Protein AF-A0A7V0J129-F1 (afdb_monomer_lite)

Structure (mmCIF, N/CA/C/O backbone):
data_AF-A0A7V0J129-F1
#
_entry.id   AF-A0A7V0J129-F1
#
loop_
_atom_site.group_PDB
_atom_site.id
_atom_site.t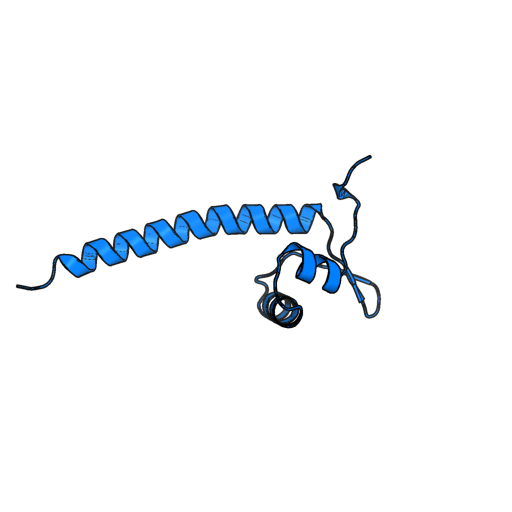ype_symbol
_atom_site.label_atom_id
_atom_site.label_alt_id
_atom_site.label_comp_id
_atom_site.label_asym_id
_atom_site.label_entity_id
_atom_site.label_seq_id
_atom_site.pdbx_PDB_ins_code
_atom_site.Cartn_x
_atom_site.Cartn_y
_atom_site.Cartn_z
_atom_site.occupancy
_atom_site.B_iso_or_equiv
_atom_site.auth_seq_id
_atom_site.auth_comp_id
_atom_site.auth_asym_id
_atom_site.auth_atom_id
_atom_site.pdbx_PDB_model_num
ATOM 1 N N . MET A 1 1 ? -24.068 5.725 -1.339 1.00 47.09 1 MET A N 1
ATOM 2 C CA . MET A 1 1 ? -23.120 5.366 -0.263 1.00 47.09 1 MET A CA 1
ATOM 3 C C . MET A 1 1 ? -21.764 5.183 -0.921 1.00 47.09 1 MET A C 1
ATOM 5 O O . MET A 1 1 ? -21.653 4.339 -1.797 1.00 47.09 1 MET A O 1
ATOM 9 N N . THR A 1 2 ? -20.801 6.061 -0.652 1.00 53.22 2 THR A N 1
ATOM 10 C CA . THR A 1 2 ? -19.530 6.136 -1.390 1.00 53.22 2 THR A CA 1
ATOM 11 C C . THR A 1 2 ? -18.503 5.185 -0.784 1.00 53.22 2 THR A C 1
ATOM 13 O O . THR A 1 2 ? -17.979 5.445 0.295 1.00 53.22 2 THR A O 1
ATOM 16 N N . ASP A 1 3 ? -18.192 4.097 -1.489 1.00 61.09 3 ASP A N 1
ATOM 17 C CA . ASP A 1 3 ? -17.202 3.088 -1.069 1.00 61.09 3 ASP A CA 1
ATOM 18 C C . ASP A 1 3 ? -15.792 3.687 -0.842 1.00 61.09 3 ASP A C 1
ATOM 20 O O . ASP A 1 3 ? -14.975 3.157 -0.094 1.00 61.09 3 ASP A O 1
ATOM 24 N N . SER A 1 4 ? -15.538 4.883 -1.386 1.00 67.81 4 SER A N 1
ATOM 25 C CA . SER A 1 4 ? -14.306 5.667 -1.231 1.00 67.81 4 SER A CA 1
ATOM 26 C C . SER A 1 4 ? -13.932 6.040 0.212 1.00 67.81 4 SER A C 1
ATOM 28 O O . SER A 1 4 ? -12.766 6.351 0.460 1.00 67.81 4 SER A O 1
ATOM 30 N N . GLU A 1 5 ? -14.879 6.025 1.157 1.00 77.56 5 GLU A N 1
ATOM 31 C CA . GLU A 1 5 ? -14.611 6.312 2.577 1.00 77.56 5 GLU A CA 1
ATOM 32 C C . GLU A 1 5 ? -14.206 5.067 3.380 1.00 77.56 5 GLU A C 1
ATOM 34 O O . GLU A 1 5 ? -13.781 5.181 4.534 1.00 77.56 5 GLU A O 1
ATOM 39 N N . ARG A 1 6 ? -14.295 3.871 2.784 1.00 86.19 6 ARG A N 1
ATOM 40 C CA . ARG A 1 6 ? -13.944 2.629 3.467 1.00 86.19 6 ARG A CA 1
ATOM 41 C C . ARG A 1 6 ? -12.445 2.587 3.770 1.00 86.19 6 ARG A C 1
ATOM 43 O O . ARG A 1 6 ? -11.593 2.790 2.899 1.00 86.19 6 ARG A O 1
ATOM 50 N N . LEU A 1 7 ? -12.131 2.299 5.033 1.00 91.06 7 LEU A N 1
ATOM 51 C CA . LEU A 1 7 ? -10.770 2.107 5.522 1.00 91.06 7 LEU A CA 1
ATOM 52 C C . LEU A 1 7 ? -10.481 0.619 5.681 1.00 91.06 7 LEU A C 1
ATOM 54 O O . LEU A 1 7 ? -11.053 -0.025 6.555 1.00 91.06 7 LEU A O 1
ATOM 58 N N . LEU A 1 8 ? -9.554 0.112 4.879 1.00 92.31 8 LEU A N 1
ATOM 59 C CA . 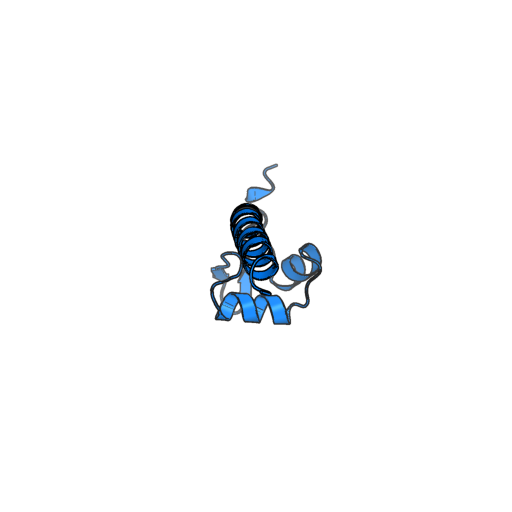LEU A 1 8 ? -9.060 -1.254 4.948 1.00 92.31 8 LEU A CA 1
ATOM 60 C C . LEU A 1 8 ? -7.921 -1.378 5.962 1.00 92.31 8 LEU A C 1
ATOM 62 O O . LEU A 1 8 ? -7.039 -0.513 6.055 1.00 92.31 8 LEU A O 1
ATOM 66 N N . THR A 1 9 ? -7.897 -2.484 6.695 1.00 94.06 9 THR A N 1
ATOM 67 C CA . THR A 1 9 ? -6.716 -2.936 7.436 1.00 94.06 9 THR A CA 1
ATOM 68 C C . THR A 1 9 ? -5.683 -3.567 6.498 1.00 94.06 9 THR A C 1
ATOM 70 O O . THR A 1 9 ? -5.937 -3.818 5.319 1.00 94.06 9 THR A O 1
ATOM 73 N N . ALA A 1 10 ? -4.481 -3.831 7.018 1.00 91.75 10 ALA A N 1
ATOM 74 C CA . ALA A 1 10 ? -3.479 -4.589 6.272 1.00 91.75 10 ALA A CA 1
ATOM 75 C C . ALA A 1 10 ? -3.946 -6.025 5.975 1.00 91.75 10 ALA A C 1
ATOM 77 O O . ALA A 1 10 ? -3.607 -6.555 4.923 1.00 91.75 10 ALA A O 1
ATOM 78 N N . GLU A 1 11 ? -4.728 -6.632 6.871 1.00 92.50 11 GLU A N 1
ATOM 79 C CA . GLU A 1 11 ? -5.277 -7.981 6.697 1.00 92.50 11 GLU A CA 1
ATOM 80 C C . GLU A 1 11 ? -6.371 -8.011 5.630 1.00 92.50 11 GLU A C 1
ATOM 82 O O . GLU A 1 11 ? -6.332 -8.857 4.742 1.00 92.50 11 GLU A O 1
ATOM 87 N N . GLU A 1 12 ? -7.302 -7.054 5.660 1.00 93.50 12 GLU A N 1
ATOM 88 C CA . GLU A 1 12 ? -8.358 -6.947 4.647 1.00 93.50 12 GLU A CA 1
ATOM 89 C C . GLU A 1 12 ? -7.774 -6.675 3.262 1.00 93.50 12 GLU A C 1
ATOM 91 O O . GLU A 1 12 ? -8.199 -7.273 2.279 1.00 93.50 12 GLU A O 1
ATOM 96 N N . LEU A 1 13 ? -6.765 -5.807 3.178 1.00 92.50 13 LEU A N 1
ATOM 97 C CA . LEU A 1 13 ? -6.086 -5.526 1.920 1.00 92.50 13 LEU A CA 1
ATOM 98 C C . LEU A 1 13 ? -5.292 -6.738 1.407 1.00 92.50 13 LEU A C 1
ATOM 100 O O . LEU A 1 13 ? -5.254 -6.975 0.203 1.00 92.50 13 LEU A O 1
ATOM 104 N N . ALA A 1 14 ? -4.667 -7.502 2.305 1.00 93.00 14 ALA A N 1
ATOM 105 C CA . ALA A 1 14 ? -3.965 -8.736 1.961 1.00 93.00 14 ALA A CA 1
ATOM 106 C C . ALA A 1 14 ? -4.929 -9.780 1.390 1.00 93.00 14 ALA A C 1
ATOM 108 O O . ALA A 1 14 ? -4.653 -10.351 0.338 1.00 93.00 14 ALA A O 1
ATOM 109 N N . ALA A 1 15 ? -6.078 -9.963 2.044 1.00 93.56 15 ALA A N 1
ATOM 110 C CA . ALA A 1 15 ? -7.138 -10.845 1.573 1.00 93.56 15 ALA A CA 1
ATOM 111 C C . ALA A 1 15 ? -7.724 -10.370 0.234 1.00 93.56 15 ALA A C 1
ATOM 113 O O . ALA A 1 15 ? -7.926 -11.175 -0.666 1.00 93.56 15 ALA A O 1
ATOM 114 N N . PHE A 1 16 ? -7.949 -9.063 0.075 1.00 91.69 16 PHE A N 1
ATOM 115 C CA . PHE A 1 16 ? -8.487 -8.493 -1.159 1.00 91.69 16 PHE A CA 1
ATOM 116 C C . PHE A 1 16 ? -7.553 -8.683 -2.362 1.00 91.69 16 PHE A C 1
ATOM 118 O O . PHE A 1 16 ? -8.009 -8.995 -3.457 1.00 91.69 16 PHE A O 1
ATOM 125 N N . LEU A 1 17 ? -6.248 -8.493 -2.164 1.00 89.19 17 LEU A N 1
ATOM 126 C CA . LEU A 1 17 ? -5.241 -8.663 -3.214 1.00 89.19 17 LEU A CA 1
ATOM 127 C C . LEU A 1 17 ? -4.799 -10.123 -3.400 1.00 89.19 17 LEU A C 1
ATOM 129 O O . LEU A 1 17 ? -3.969 -10.378 -4.269 1.00 89.19 17 LEU A O 1
ATOM 133 N N . ASP A 1 18 ? -5.311 -11.043 -2.578 1.00 92.38 18 ASP A N 1
ATOM 134 C CA . ASP A 1 18 ? -4.888 -12.444 -2.497 1.00 92.38 18 ASP A CA 1
ATOM 135 C C . ASP A 1 18 ? -3.360 -12.600 -2.354 1.00 92.38 18 ASP A C 1
ATOM 137 O O . ASP A 1 18 ? -2.6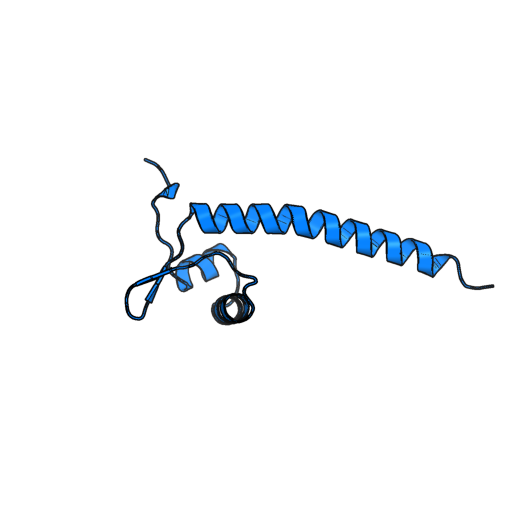93 -13.378 -3.036 1.00 92.38 18 ASP A O 1
ATOM 141 N N . VAL A 1 19 ? -2.766 -11.794 -1.465 1.00 90.56 19 VAL A N 1
ATOM 142 C CA . VAL A 1 19 ? -1.329 -11.836 -1.165 1.00 90.56 19 VAL A CA 1
ATOM 143 C C . VAL A 1 19 ? -1.079 -12.039 0.324 1.00 90.56 19 VAL A C 1
ATOM 145 O O . VAL A 1 19 ? -1.816 -11.518 1.160 1.00 90.56 19 VAL A O 1
ATOM 148 N N . PRO A 1 20 ? 0.018 -12.711 0.713 1.00 92.06 20 PRO A N 1
ATOM 149 C CA . PRO A 1 20 ? 0.400 -12.792 2.115 1.00 92.06 20 PRO A CA 1
ATOM 150 C C . PRO A 1 20 ? 0.615 -11.401 2.727 1.00 92.06 20 PRO A C 1
ATOM 152 O O . PRO A 1 20 ? 1.294 -10.552 2.146 1.00 92.06 20 PRO A O 1
ATOM 155 N N . ILE A 1 21 ? 0.151 -11.187 3.962 1.00 92.69 21 ILE A N 1
ATOM 156 C CA . ILE A 1 21 ? 0.319 -9.905 4.674 1.00 92.69 21 ILE A CA 1
ATOM 157 C C . ILE A 1 21 ? 1.793 -9.472 4.800 1.00 92.69 21 ILE A C 1
ATOM 159 O O . ILE A 1 21 ? 2.117 -8.285 4.767 1.00 92.69 21 ILE A O 1
ATOM 163 N N . LYS A 1 22 ? 2.718 -10.439 4.869 1.00 91.62 22 LYS A N 1
ATOM 164 C CA . LYS A 1 22 ? 4.169 -10.190 4.859 1.00 91.62 22 LYS A CA 1
ATOM 165 C C . LYS A 1 22 ? 4.620 -9.450 3.597 1.00 91.62 22 LYS A C 1
ATOM 167 O O . LYS A 1 22 ? 5.466 -8.563 3.686 1.00 91.62 22 LYS A O 1
ATOM 172 N N . THR A 1 23 ? 4.032 -9.771 2.447 1.00 89.19 23 THR A N 1
ATOM 173 C CA . THR A 1 23 ? 4.301 -9.101 1.169 1.00 89.19 23 THR A CA 1
ATOM 174 C C . THR A 1 23 ? 3.870 -7.640 1.226 1.00 89.19 23 THR A C 1
ATOM 176 O O . THR A 1 23 ? 4.612 -6.759 0.802 1.00 89.19 23 THR A O 1
ATOM 179 N N . LEU A 1 24 ? 2.724 -7.360 1.848 1.00 89.75 24 LEU A N 1
ATOM 180 C CA . LEU A 1 24 ? 2.243 -5.998 2.079 1.00 89.75 24 LEU A CA 1
ATOM 181 C C . LEU A 1 24 ? 3.192 -5.180 2.961 1.00 89.75 24 LEU A C 1
ATOM 183 O O . LEU A 1 24 ? 3.504 -4.033 2.634 1.00 89.75 24 LEU A O 1
ATOM 187 N N . TYR A 1 25 ? 3.711 -5.767 4.043 1.00 88.62 25 TYR A N 1
ATOM 188 C CA . TYR A 1 25 ? 4.732 -5.107 4.863 1.00 88.62 25 TYR A CA 1
ATOM 189 C C . TYR A 1 25 ? 6.025 -4.849 4.083 1.00 88.62 25 TYR A C 1
ATOM 191 O O . TYR A 1 25 ? 6.603 -3.768 4.205 1.00 88.62 25 TYR A O 1
ATOM 199 N N . MET A 1 26 ? 6.453 -5.798 3.244 1.00 89.19 26 MET A N 1
ATOM 200 C CA . MET A 1 26 ? 7.623 -5.625 2.383 1.00 89.19 26 MET A CA 1
ATOM 201 C C . MET A 1 26 ? 7.419 -4.487 1.373 1.00 89.19 26 MET A C 1
ATOM 203 O O . MET A 1 26 ? 8.288 -3.627 1.237 1.00 89.19 26 MET A O 1
ATOM 207 N N . TRP A 1 27 ? 6.265 -4.428 0.706 1.00 90.31 27 TRP A N 1
ATOM 208 C CA . TRP A 1 27 ? 5.933 -3.341 -0.217 1.00 90.31 27 TRP A CA 1
ATOM 209 C C . TRP A 1 27 ? 5.890 -1.988 0.478 1.00 90.31 27 TRP A C 1
ATOM 211 O O . TRP A 1 27 ? 6.369 -1.003 -0.078 1.00 90.31 27 TRP A O 1
ATOM 221 N N . ARG A 1 28 ? 5.367 -1.934 1.708 1.00 86.62 28 ARG A N 1
ATOM 222 C CA . ARG A 1 28 ? 5.374 -0.712 2.516 1.00 86.62 28 ARG A CA 1
ATOM 223 C C . ARG A 1 28 ? 6.797 -0.265 2.845 1.00 86.62 28 ARG A C 1
ATOM 225 O O . ARG A 1 28 ? 7.081 0.922 2.754 1.00 86.62 28 ARG A O 1
ATOM 232 N N . T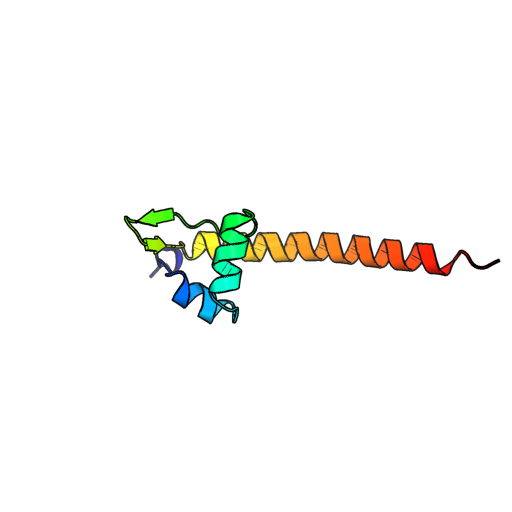YR A 1 29 ? 7.681 -1.197 3.197 1.00 86.19 29 TYR A N 1
ATOM 233 C CA . TYR A 1 29 ? 9.091 -0.897 3.459 1.00 86.19 29 TYR A CA 1
ATOM 234 C C . TYR A 1 29 ? 9.820 -0.389 2.206 1.00 86.19 29 TYR A C 1
ATOM 236 O O . TYR A 1 29 ? 10.607 0.547 2.292 1.00 86.19 29 TYR A O 1
ATOM 244 N N . ARG A 1 30 ? 9.518 -0.960 1.034 1.00 87.69 30 ARG A N 1
ATOM 245 C CA . ARG A 1 30 ? 10.105 -0.561 -0.257 1.00 87.69 30 ARG A CA 1
ATOM 246 C C . ARG A 1 30 ? 9.465 0.680 -0.889 1.00 87.69 30 ARG A C 1
ATOM 248 O O . ARG A 1 30 ? 9.963 1.164 -1.896 1.00 87.69 30 ARG A O 1
ATOM 255 N N . GLY A 1 31 ? 8.358 1.180 -0.338 1.00 86.31 31 GLY A N 1
ATOM 256 C CA . GLY A 1 31 ? 7.589 2.276 -0.939 1.00 86.31 31 GLY A CA 1
ATOM 257 C C . GLY A 1 31 ? 6.848 1.889 -2.225 1.00 86.31 31 GLY A C 1
ATOM 258 O O . GLY A 1 31 ? 6.430 2.756 -2.983 1.00 86.31 31 GLY A O 1
ATOM 259 N N . GLU A 1 32 ? 6.672 0.593 -2.482 1.00 86.38 32 GLU A N 1
ATOM 260 C CA . GLU A 1 32 ? 6.064 0.068 -3.709 1.00 86.38 32 GLU A CA 1
ATOM 261 C C . GLU A 1 32 ? 4.566 -0.246 -3.556 1.00 86.38 32 GLU A C 1
ATOM 263 O O . GLU A 1 32 ? 3.919 -0.614 -4.538 1.00 86.38 32 GLU A O 1
ATOM 268 N N . GLY A 1 33 ? 4.018 -0.159 -2.342 1.00 87.81 33 GLY A N 1
ATOM 269 C CA . GLY A 1 33 ? 2.638 -0.527 -2.013 1.00 87.81 33 GLY A CA 1
ATOM 270 C C . GLY A 1 33 ? 1.639 0.637 -2.047 1.00 87.81 33 GLY A C 1
ATOM 271 O O . GLY A 1 33 ? 2.027 1.787 -2.264 1.00 87.81 33 GLY A O 1
ATOM 272 N N . PRO A 1 34 ? 0.348 0.352 -1.810 1.00 89.81 34 PRO A N 1
ATOM 273 C CA . PRO A 1 34 ? -0.669 1.388 -1.698 1.00 89.81 34 PRO A CA 1
ATOM 274 C C . PRO A 1 34 ? -0.391 2.307 -0.506 1.00 89.81 34 PRO A C 1
ATOM 276 O O . PRO A 1 34 ? 0.185 1.900 0.510 1.00 89.81 34 PRO A O 1
ATOM 279 N N . VAL A 1 35 ? -0.803 3.568 -0.631 1.00 87.75 35 VAL A N 1
ATOM 280 C CA . VAL A 1 35 ? -0.577 4.577 0.407 1.00 87.75 35 VAL A CA 1
ATOM 281 C C . VAL A 1 35 ? -1.445 4.242 1.618 1.00 87.75 35 VAL A C 1
ATOM 283 O O . VAL A 1 35 ? -2.667 4.185 1.530 1.00 87.75 35 VAL A O 1
ATOM 286 N N . GLY A 1 36 ? -0.800 4.002 2.759 1.00 89.44 36 GLY A N 1
ATOM 287 C CA . GLY A 1 36 ? -1.484 3.731 4.020 1.00 89.44 36 GLY A CA 1
ATOM 288 C C . GLY A 1 36 ? -0.975 4.637 5.128 1.00 89.44 36 GLY A C 1
ATOM 289 O O . GLY A 1 36 ? 0.237 4.741 5.343 1.00 89.44 36 GLY A O 1
ATOM 290 N N . PHE A 1 37 ? -1.888 5.235 5.880 1.00 88.88 37 PHE A N 1
ATOM 291 C CA . PHE A 1 37 ? -1.570 6.140 6.979 1.00 88.88 37 PHE A CA 1
ATOM 292 C C . PHE A 1 37 ? -1.585 5.402 8.323 1.00 88.88 37 PHE A C 1
ATOM 294 O O . PHE A 1 37 ? -2.212 4.350 8.482 1.00 88.88 37 PHE A O 1
ATOM 301 N N . ARG A 1 38 ? -0.824 5.923 9.290 1.00 89.75 38 ARG A N 1
ATOM 302 C CA . ARG A 1 38 ? -0.775 5.373 10.649 1.00 89.75 38 ARG A CA 1
ATOM 303 C C . ARG A 1 38 ? -1.920 5.941 11.481 1.00 89.75 38 ARG A C 1
ATOM 305 O O . ARG A 1 38 ? -2.125 7.148 11.508 1.00 89.75 38 ARG A O 1
ATOM 312 N N . VAL A 1 39 ? -2.601 5.056 12.197 1.00 90.06 39 VAL A N 1
ATOM 313 C CA . VAL A 1 39 ? -3.601 5.360 13.221 1.00 90.06 39 VAL A CA 1
ATOM 314 C C . VAL A 1 39 ? -3.143 4.670 14.506 1.00 90.06 39 VAL A C 1
ATOM 316 O O . VAL A 1 39 ? -3.379 3.478 14.723 1.00 90.06 39 VAL A O 1
ATOM 319 N N . GLY A 1 40 ? -2.384 5.402 15.325 1.00 90.88 40 GLY A N 1
ATOM 320 C CA . GLY A 1 40 ? -1.675 4.833 16.473 1.00 90.88 40 GLY A CA 1
ATOM 321 C C . GLY A 1 40 ? -0.700 3.731 16.042 1.00 90.88 40 GLY A C 1
ATOM 322 O O . GLY A 1 40 ? 0.176 3.956 15.206 1.00 90.88 40 GLY A O 1
ATOM 323 N N . ARG A 1 41 ? -0.871 2.521 16.591 1.00 88.25 41 ARG A N 1
ATOM 324 C CA . ARG A 1 41 ? -0.071 1.332 16.233 1.00 88.25 41 ARG A CA 1
ATOM 325 C C . ARG A 1 41 ? -0.538 0.644 14.942 1.00 88.25 41 ARG A C 1
ATOM 327 O O . ARG A 1 41 ? 0.183 -0.191 14.402 1.00 88.25 41 ARG A O 1
ATOM 334 N N . HIS A 1 42 ? -1.722 0.990 14.442 1.00 88.31 42 HIS A N 1
ATOM 335 C CA . HIS A 1 42 ? -2.342 0.326 13.301 1.00 88.31 42 HIS A CA 1
ATOM 336 C C . HIS A 1 42 ? -2.112 1.117 12.018 1.00 88.31 42 HIS A C 1
ATOM 338 O O . HIS A 1 42 ? -1.973 2.339 12.022 1.00 88.31 42 HIS A O 1
ATOM 344 N N . VAL A 1 43 ? -2.090 0.411 10.896 1.00 90.88 43 VAL A N 1
ATOM 345 C CA . VAL A 1 43 ? -2.047 1.011 9.564 1.00 90.88 43 VAL A CA 1
ATOM 346 C C . VAL A 1 43 ? -3.406 0.822 8.913 1.00 90.88 43 VAL A C 1
ATOM 348 O O . VAL A 1 43 ? -3.964 -0.274 8.972 1.00 90.88 43 VAL A O 1
ATOM 351 N N . ARG A 1 44 ? -3.912 1.880 8.280 1.00 93.19 44 ARG A N 1
ATOM 352 C CA . ARG A 1 44 ? -5.148 1.846 7.498 1.00 93.19 44 ARG A CA 1
ATOM 353 C C . ARG A 1 44 ? -4.901 2.348 6.082 1.00 93.19 44 ARG A C 1
ATOM 355 O O . ARG A 1 44 ? -4.046 3.208 5.861 1.00 93.19 44 ARG A O 1
ATOM 362 N N . TYR A 1 45 ? -5.662 1.806 5.143 1.00 92.44 45 TYR A N 1
ATOM 363 C CA . TYR A 1 45 ? -5.618 2.142 3.726 1.00 92.44 45 TYR A CA 1
ATOM 364 C C . TYR A 1 45 ? -6.990 2.649 3.304 1.00 92.44 45 TYR A C 1
ATOM 366 O O . TYR A 1 45 ? -7.995 2.016 3.610 1.00 92.44 45 TYR A O 1
ATOM 374 N N . ARG A 1 46 ? -7.052 3.790 2.619 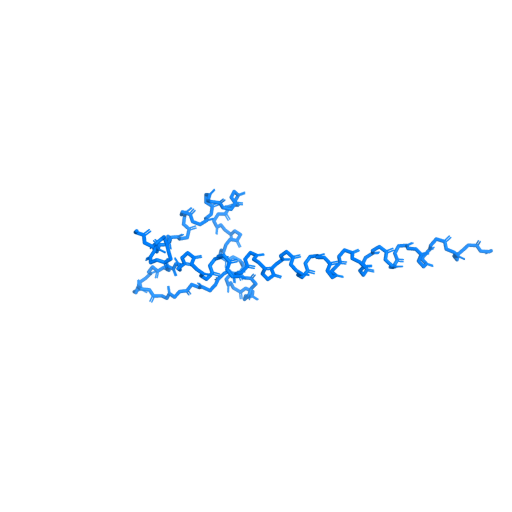1.00 92.88 46 ARG A N 1
ATOM 375 C CA . ARG A 1 46 ? -8.306 4.225 1.991 1.00 92.88 46 ARG A CA 1
ATOM 376 C C . ARG A 1 46 ? -8.533 3.402 0.736 1.00 92.88 46 ARG A C 1
ATOM 378 O O . ARG A 1 46 ? -7.584 3.184 -0.016 1.00 92.88 46 ARG A O 1
ATOM 385 N N . TRP A 1 47 ? -9.777 3.005 0.488 1.00 91.81 47 TRP A N 1
ATOM 386 C CA . TRP A 1 47 ? -10.137 2.297 -0.740 1.00 91.81 47 TRP A CA 1
ATOM 387 C C . TRP A 1 47 ? -9.675 3.044 -1.999 1.00 91.81 47 TRP A C 1
ATOM 389 O O . TRP A 1 47 ? -8.992 2.478 -2.847 1.00 91.81 47 TRP A O 1
ATOM 399 N N . SER A 1 48 ? -9.910 4.357 -2.051 1.00 91.06 48 SER A N 1
ATOM 400 C CA . SER A 1 48 ? -9.500 5.214 -3.170 1.00 91.06 48 SER A CA 1
ATOM 401 C C . SER A 1 48 ? -7.985 5.233 -3.419 1.00 91.06 48 SER A C 1
ATOM 403 O O . SER A 1 48 ? -7.544 5.278 -4.568 1.00 91.06 48 SER A O 1
ATOM 405 N N . ASP A 1 49 ? -7.162 5.165 -2.369 1.00 90.88 49 ASP A N 1
ATOM 406 C CA . ASP A 1 49 ? -5.703 5.080 -2.502 1.00 90.88 49 ASP A CA 1
ATOM 407 C C . ASP A 1 49 ? -5.257 3.707 -3.023 1.00 90.88 49 ASP A C 1
ATOM 409 O O . ASP A 1 49 ? -4.312 3.624 -3.813 1.00 90.88 49 ASP A O 1
ATOM 413 N N . VAL A 1 50 ? -5.947 2.640 -2.612 1.00 90.94 50 VAL A N 1
ATOM 414 C CA . VAL A 1 50 ? -5.715 1.277 -3.109 1.00 90.94 50 VAL A CA 1
ATOM 415 C C . VAL A 1 50 ? -6.079 1.184 -4.589 1.00 90.94 50 VAL A C 1
ATOM 417 O O . VAL A 1 50 ? -5.248 0.745 -5.382 1.00 90.94 50 VAL A O 1
ATOM 420 N N . GLU A 1 51 ? -7.253 1.672 -4.991 1.00 90.31 51 GLU A N 1
ATOM 421 C CA . GLU A 1 51 ? -7.661 1.732 -6.400 1.00 90.31 51 GLU A CA 1
ATOM 422 C C . GLU A 1 51 ? -6.672 2.540 -7.242 1.00 90.31 51 GLU A C 1
ATOM 424 O O . GLU A 1 51 ? -6.246 2.093 -8.310 1.00 90.31 51 GLU A O 1
ATOM 429 N N . ARG A 1 52 ? -6.238 3.709 -6.747 1.00 90.81 52 ARG A N 1
ATOM 430 C CA . ARG A 1 52 ? -5.257 4.543 -7.453 1.00 90.81 52 ARG A CA 1
ATOM 431 C C . ARG A 1 52 ? -3.926 3.814 -7.629 1.00 90.81 52 ARG A C 1
ATOM 433 O O . ARG A 1 52 ? -3.306 3.920 -8.688 1.00 90.81 52 ARG A O 1
ATOM 440 N N . TRP A 1 53 ? -3.493 3.063 -6.618 1.00 91.38 53 TRP A N 1
ATOM 441 C CA . TRP A 1 53 ? -2.279 2.254 -6.685 1.00 91.38 53 TRP A CA 1
ATOM 442 C C . TRP A 1 53 ? -2.401 1.100 -7.690 1.00 91.38 53 TRP A C 1
ATOM 444 O O . TRP A 1 53 ? -1.495 0.918 -8.506 1.00 91.38 53 TRP A O 1
ATOM 454 N N . ILE A 1 54 ? -3.524 0.373 -7.702 1.00 90.75 54 ILE A N 1
ATOM 455 C CA . ILE A 1 54 ? -3.789 -0.686 -8.690 1.00 90.75 54 ILE A CA 1
ATOM 456 C C . ILE A 1 54 ? -3.792 -0.093 -10.104 1.00 90.75 54 ILE A C 1
ATOM 458 O O . ILE A 1 54 ? -3.097 -0.595 -10.988 1.00 90.75 54 ILE A O 1
ATOM 462 N N . GLY A 1 55 ? -4.498 1.021 -10.312 1.00 90.00 55 GLY A N 1
ATOM 463 C CA . GLY A 1 55 ? -4.544 1.713 -11.600 1.00 90.00 55 GLY A CA 1
ATOM 464 C C . GLY A 1 55 ? -3.162 2.165 -12.082 1.00 90.00 55 GLY A C 1
ATOM 465 O O . GLY A 1 55 ? -2.829 2.006 -13.259 1.00 90.00 55 GLY A O 1
ATOM 466 N N . ALA A 1 56 ? -2.317 2.669 -11.178 1.00 88.12 56 ALA A N 1
ATOM 467 C CA . ALA A 1 56 ? -0.933 3.015 -11.494 1.00 88.12 56 ALA A CA 1
ATOM 468 C C . ALA A 1 56 ? -0.092 1.778 -11.861 1.00 88.12 56 ALA A C 1
ATOM 470 O O . ALA A 1 56 ? 0.668 1.823 -12.829 1.00 88.12 56 ALA A O 1
ATOM 471 N N . ARG A 1 57 ? -0.253 0.663 -11.134 1.00 84.88 57 ARG A N 1
ATOM 472 C CA . ARG A 1 57 ? 0.441 -0.611 -11.388 1.00 84.88 57 ARG A CA 1
ATOM 473 C C . ARG A 1 57 ? 0.067 -1.219 -12.734 1.00 84.88 57 ARG A C 1
ATOM 475 O O . ARG A 1 57 ? 0.966 -1.666 -13.434 1.00 84.88 57 ARG A O 1
ATOM 482 N N . VAL A 1 58 ? -1.209 -1.211 -13.120 1.00 83.25 58 VAL A N 1
ATOM 483 C CA . VAL A 1 58 ? -1.650 -1.714 -14.433 1.00 83.25 58 VAL A CA 1
ATOM 484 C C . VAL A 1 58 ? -0.987 -0.912 -15.555 1.00 83.25 58 VAL A C 1
ATOM 486 O O . VAL A 1 58 ? -0.352 -1.497 -16.429 1.00 83.25 58 VAL A O 1
ATOM 489 N N . ARG A 1 59 ? -1.008 0.425 -15.470 1.00 73.50 59 ARG A N 1
ATOM 490 C CA . ARG A 1 59 ? -0.341 1.297 -16.455 1.00 73.50 59 ARG A CA 1
ATOM 491 C C . ARG A 1 59 ? 1.176 1.086 -16.495 1.00 73.50 59 ARG A C 1
ATOM 493 O O . ARG A 1 59 ? 1.771 1.046 -17.569 1.00 73.50 59 ARG A O 1
ATOM 500 N N . ALA A 1 60 ? 1.819 0.925 -15.338 1.00 70.44 60 ALA A N 1
ATOM 501 C CA . ALA A 1 60 ? 3.253 0.651 -15.259 1.00 70.44 60 ALA A CA 1
ATOM 502 C C . ALA A 1 60 ? 3.611 -0.746 -15.802 1.00 70.44 60 ALA A C 1
ATOM 504 O O . ALA A 1 60 ? 4.610 -0.895 -16.506 1.00 70.44 60 ALA A O 1
ATOM 505 N N . ALA A 1 61 ? 2.784 -1.761 -15.537 1.00 64.50 61 ALA A N 1
ATOM 506 C CA . ALA A 1 61 ? 2.974 -3.118 -16.037 1.00 64.50 61 ALA A CA 1
ATOM 507 C C . ALA A 1 61 ? 2.887 -3.176 -17.569 1.00 64.50 61 ALA A C 1
ATOM 509 O O . ALA A 1 61 ? 3.682 -3.880 -18.188 1.00 64.50 61 ALA A O 1
ATOM 510 N N . GLU A 1 62 ? 2.007 -2.392 -18.201 1.00 59.56 62 GLU A N 1
ATOM 511 C CA . GLU A 1 62 ? 1.957 -2.270 -19.666 1.00 59.56 62 GLU A CA 1
ATOM 512 C C . GLU A 1 62 ? 3.265 -1.711 -20.253 1.00 59.56 62 GLU A C 1
ATOM 514 O O . GLU A 1 62 ? 3.743 -2.176 -21.292 1.00 59.56 62 GLU A O 1
ATOM 519 N N . VAL A 1 63 ? 3.873 -0.729 -19.583 1.00 59.56 63 VAL A N 1
ATOM 520 C CA . VAL A 1 63 ? 5.158 -0.133 -19.9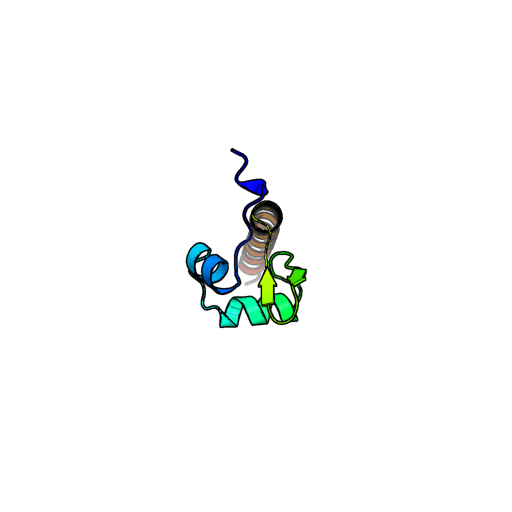88 1.00 59.56 63 VAL A CA 1
ATOM 521 C C . VAL A 1 63 ? 6.312 -1.121 -19.778 1.00 59.56 63 VAL A C 1
ATOM 523 O O . VAL A 1 63 ? 7.184 -1.251 -20.647 1.00 59.56 63 VAL A O 1
ATOM 526 N N . GLN A 1 64 ? 6.287 -1.879 -18.679 1.00 55.62 64 GLN A N 1
ATOM 527 C CA . GLN A 1 64 ? 7.291 -2.897 -18.371 1.00 55.62 64 GLN A CA 1
ATOM 528 C C . GLN A 1 64 ? 7.221 -4.074 -19.362 1.00 55.62 64 GLN A C 1
ATOM 530 O O . GLN A 1 64 ? 8.248 -4.478 -19.904 1.00 55.62 64 GLN A O 1
ATOM 535 N N . GLN A 1 65 ? 6.017 -4.558 -19.693 1.00 52.56 65 GLN A N 1
ATOM 536 C CA . GLN A 1 65 ? 5.793 -5.645 -20.657 1.00 52.56 65 GLN A CA 1
ATOM 537 C C . GLN A 1 65 ? 6.216 -5.266 -22.084 1.00 52.56 65 GLN A C 1
ATOM 539 O O . GLN A 1 65 ? 6.825 -6.074 -22.790 1.00 52.56 65 GLN A O 1
ATOM 544 N N . LYS A 1 66 ? 5.943 -4.028 -22.523 1.00 54.06 66 LYS A N 1
ATOM 545 C CA . LYS A 1 66 ? 6.399 -3.525 -23.834 1.00 54.06 66 LYS A CA 1
ATOM 546 C C . LYS A 1 66 ? 7.925 -3.457 -23.911 1.00 54.06 66 LYS A C 1
ATOM 548 O O . LYS A 1 66 ? 8.501 -3.812 -24.941 1.00 54.06 66 LYS A O 1
ATOM 553 N N . SER A 1 67 ? 8.573 -3.038 -22.826 1.00 55.41 67 SER A N 1
ATOM 554 C CA . SER A 1 67 ? 10.033 -2.942 -22.729 1.00 55.41 67 SER A CA 1
ATOM 555 C C . SER A 1 67 ? 10.699 -4.320 -22.749 1.00 55.41 67 SER A C 1
ATOM 557 O O . SER A 1 67 ? 11.663 -4.528 -23.490 1.00 55.41 67 SER A O 1
ATOM 559 N N . ASP A 1 68 ? 10.137 -5.281 -22.015 1.00 52.62 68 ASP A N 1
ATOM 560 C CA . ASP A 1 68 ? 10.627 -6.660 -21.963 1.00 52.62 68 ASP A CA 1
ATOM 561 C C . ASP A 1 68 ? 10.457 -7.375 -23.316 1.00 52.62 68 ASP A C 1
ATOM 563 O O . ASP A 1 68 ? 11.409 -7.925 -23.877 1.00 52.62 68 ASP A O 1
ATOM 567 N N . ARG A 1 69 ? 9.284 -7.225 -23.951 1.00 56.16 69 ARG A N 1
ATOM 568 C CA . ARG A 1 69 ? 9.006 -7.763 -25.295 1.00 56.16 69 ARG A CA 1
ATOM 569 C C . ARG A 1 69 ? 9.896 -7.143 -26.376 1.00 56.16 69 ARG A C 1
ATOM 571 O O . ARG A 1 69 ? 10.290 -7.833 -27.319 1.00 56.16 69 ARG A O 1
ATOM 578 N N . LYS A 1 70 ? 10.240 -5.856 -26.255 1.00 53.81 70 LYS A N 1
ATOM 579 C CA . LYS A 1 70 ? 11.179 -5.181 -27.165 1.00 53.81 70 LYS A CA 1
ATOM 580 C C . LYS A 1 70 ? 12.603 -5.717 -26.982 1.00 53.81 70 LYS A C 1
ATOM 582 O O . LYS A 1 70 ? 13.245 -6.030 -27.978 1.00 53.81 70 LYS A O 1
ATOM 587 N N . ARG A 1 71 ? 13.061 -5.922 -25.739 1.00 53.62 71 ARG A N 1
ATOM 588 C CA . ARG A 1 71 ? 14.361 -6.556 -25.436 1.00 53.62 71 ARG A CA 1
ATOM 589 C C . ARG A 1 71 ? 14.450 -8.003 -25.928 1.00 53.62 71 ARG A C 1
ATOM 591 O O . ARG A 1 71 ? 15.491 -8.391 -26.457 1.00 53.62 71 ARG A O 1
ATOM 598 N N . ALA A 1 72 ? 13.376 -8.782 -25.798 1.00 56.44 72 ALA A N 1
ATOM 599 C CA . ALA A 1 72 ? 13.316 -10.156 -26.295 1.00 56.44 72 ALA A CA 1
ATOM 600 C C . ALA A 1 72 ? 13.452 -10.226 -27.829 1.00 56.44 72 ALA A C 1
ATOM 602 O O . ALA A 1 72 ? 14.171 -11.077 -28.348 1.00 56.44 72 ALA A O 1
ATOM 603 N N . ARG A 1 73 ? 12.842 -9.279 -28.560 1.00 55.81 73 ARG A N 1
ATOM 604 C CA . ARG A 1 73 ? 12.965 -9.174 -30.026 1.00 55.81 73 ARG A CA 1
ATOM 605 C C . ARG A 1 73 ? 14.376 -8.805 -30.492 1.00 55.81 73 ARG A C 1
ATOM 607 O O . ARG A 1 73 ? 14.812 -9.312 -31.518 1.00 55.81 73 ARG A O 1
ATOM 614 N N . THR A 1 74 ? 15.111 -7.980 -29.745 1.00 58.31 74 THR A N 1
ATOM 615 C CA . THR A 1 74 ? 16.478 -7.580 -30.129 1.00 58.31 74 THR A CA 1
ATOM 616 C C . THR A 1 74 ? 17.512 -8.692 -29.903 1.00 58.31 74 THR A C 1
ATOM 618 O O . THR A 1 74 ? 18.487 -8.775 -30.643 1.00 58.31 74 THR A O 1
ATOM 621 N N . ARG A 1 75 ? 17.316 -9.583 -28.918 1.00 52.97 75 ARG A N 1
ATOM 622 C CA . ARG A 1 75 ? 18.272 -10.677 -28.627 1.00 52.97 75 ARG A CA 1
ATOM 623 C C . ARG A 1 75 ? 18.171 -11.868 -29.590 1.00 52.97 75 ARG A C 1
ATOM 625 O O . ARG A 1 75 ? 19.135 -12.614 -29.706 1.00 52.97 75 ARG A O 1
ATOM 632 N N . ALA A 1 76 ? 17.053 -12.028 -30.300 1.00 55.84 76 ALA A N 1
ATOM 633 C CA . ALA A 1 76 ? 16.847 -13.120 -31.258 1.00 55.84 76 ALA A CA 1
ATOM 634 C C . ALA A 1 76 ? 17.523 -12.898 -32.630 1.00 55.84 76 ALA A C 1
ATOM 636 O O . ALA A 1 76 ? 17.569 -13.821 -33.435 1.00 55.84 76 ALA A O 1
ATOM 637 N N . GLY A 1 77 ? 18.057 -11.698 -32.899 1.00 53.59 77 GLY A N 1
ATOM 638 C CA . GLY A 1 77 ? 18.717 -11.352 -34.167 1.00 53.59 77 GLY A CA 1
ATOM 639 C C . GLY A 1 77 ? 20.250 -11.425 -34.161 1.00 53.59 77 GLY A C 1
ATOM 640 O O . GLY A 1 77 ? 20.862 -11.112 -35.175 1.00 53.59 77 GLY A O 1
ATOM 641 N N . SER A 1 78 ? 20.884 -11.807 -33.045 1.00 53.62 78 SER A N 1
ATOM 642 C CA . SER A 1 78 ? 22.350 -11.856 -32.911 1.00 53.62 78 SER A CA 1
ATOM 643 C C . SER A 1 78 ? 22.836 -13.285 -32.662 1.00 53.62 78 SER A C 1
ATOM 645 O O . SER A 1 78 ? 23.270 -13.646 -31.569 1.00 53.62 78 SER A O 1
ATOM 647 N N . ARG A 1 79 ? 22.701 -14.127 -33.683 1.00 48.41 79 ARG A N 1
ATOM 648 C CA . ARG A 1 79 ? 23.520 -15.327 -33.875 1.00 48.41 79 ARG A CA 1
ATOM 649 C C . ARG A 1 79 ? 23.865 -15.361 -35.357 1.00 48.41 79 ARG A C 1
ATOM 651 O O . ARG A 1 79 ? 23.035 -15.747 -36.174 1.00 48.41 79 ARG A O 1
ATOM 658 N N . ARG A 1 80 ? 25.048 -14.844 -35.671 1.00 44.88 80 ARG A N 1
ATOM 659 C CA . ARG A 1 80 ? 25.742 -15.036 -36.940 1.00 44.88 80 ARG A CA 1
ATOM 660 C C . ARG A 1 80 ? 26.965 -15.889 -36.656 1.00 44.88 80 ARG A C 1
ATOM 662 O O . ARG A 1 80 ? 27.511 -15.718 -35.541 1.00 44.88 80 ARG A O 1
#

Secondary structure (DSSP, 8-state):
--GGG-EEEHHHHHHHTT--HHHHHHHHHHT-S--EEEETTEEEEEHHHHHHHHHHHHHHHHHHHHHHHHHHHHHTT---

Sequence (80 aa):
MTDSERLLTAEELAAFLDVPIKTLYMWRYRGEGPVGFRVGRHVRYRWSDVERWIGARVRAAEVQQKSDRKRARTRAGSRR

Radius of gyration: 17.6 Å; chains: 1; bounding box: 49×22×53 Å

Foldseek 3Di:
DDLQADKDFLVRVCVVVVHPSVVVVVCVVVVLAFDWDDDDPTIIHGPVSRVVSVVVVVVVVVVVVVVVVVVVVVVVPPDD

pLDDT: mean 79.04, std 16.21, range [44.88, 94.06]